Protein AF-A0A484C0P6-F1 (afdb_monomer_lite)

Sequence (91 aa):
MMRERRRDAEAIAIVGTLPYDIKIVIAGNHELTFDQE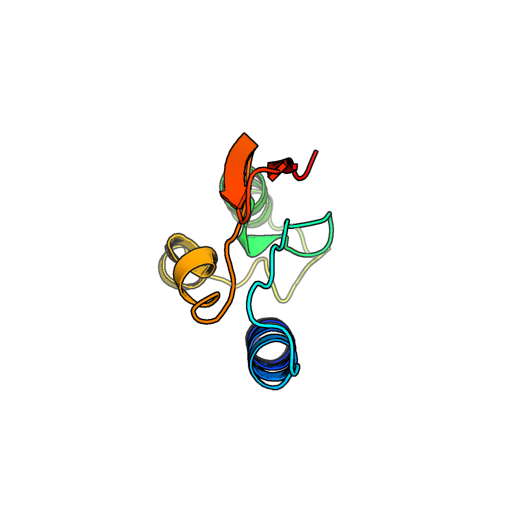FMADLIKQDFYYFPSASKLKPENYENVQSLLTNCIYLQDSEVTVRGFRIYGAPW

InterPro domains:
  IPR029052 Metallo-dependent phosphatase-like [G3DSA:3.60.21.10] (3-91)
  IPR051693 UPF0046 metallophosphoesterase [PTHR12905] (11-91)

Structure (mmCIF, N/CA/C/O backbone):
data_AF-A0A484C0P6-F1
#
_entry.id   AF-A0A484C0P6-F1
#
loop_
_atom_site.group_PDB
_atom_site.id
_atom_site.type_symbol
_atom_site.label_atom_id
_atom_site.label_alt_id
_atom_site.label_comp_id
_atom_site.label_asym_id
_atom_site.label_entity_id
_atom_site.label_seq_id
_atom_site.pdbx_PDB_ins_code
_atom_site.Cartn_x
_atom_site.Cartn_y
_atom_site.Cartn_z
_atom_site.occupancy
_atom_site.B_iso_or_equiv
_atom_site.auth_seq_id
_atom_site.auth_comp_id
_atom_site.auth_asym_id
_atom_site.auth_atom_id
_atom_site.pdbx_PDB_model_num
ATOM 1 N N . MET A 1 1 ? 10.772 -14.412 -12.578 1.00 47.25 1 MET A N 1
ATOM 2 C CA . MET A 1 1 ? 9.452 -14.167 -13.210 1.00 47.25 1 MET A CA 1
ATOM 3 C C . MET A 1 1 ? 8.275 -14.757 -12.425 1.00 47.25 1 MET A C 1
ATOM 5 O O . MET A 1 1 ? 7.478 -13.973 -11.942 1.00 47.25 1 MET A O 1
ATOM 9 N N . MET A 1 2 ? 8.167 -16.079 -12.203 1.00 41.47 2 MET A N 1
ATOM 10 C CA . MET A 1 2 ? 7.135 -16.645 -11.296 1.00 41.47 2 MET A CA 1
ATOM 11 C C . MET A 1 2 ? 7.437 -16.449 -9.796 1.00 41.47 2 MET A C 1
ATOM 13 O O . MET A 1 2 ? 6.548 -16.614 -8.978 1.00 41.47 2 MET A O 1
ATOM 17 N N . ARG A 1 3 ? 8.680 -16.112 -9.418 1.00 49.44 3 ARG A N 1
ATOM 18 C CA . ARG A 1 3 ? 9.120 -16.001 -8.012 1.00 49.44 3 ARG A CA 1
ATOM 19 C C . ARG A 1 3 ? 8.742 -14.680 -7.318 1.00 49.44 3 ARG A C 1
ATOM 21 O O . ARG A 1 3 ? 8.384 -14.738 -6.155 1.00 49.44 3 ARG A O 1
ATOM 28 N N . GLU A 1 4 ? 8.791 -13.528 -8.000 1.00 51.97 4 GLU A N 1
ATOM 29 C CA . GLU A 1 4 ? 8.380 -12.224 -7.427 1.00 51.97 4 GLU A CA 1
ATOM 30 C C . GLU A 1 4 ? 6.873 -12.191 -7.156 1.00 51.97 4 GLU A C 1
ATOM 32 O O . GLU A 1 4 ? 6.471 -12.102 -6.005 1.00 51.97 4 GLU A O 1
ATOM 37 N N . ARG A 1 5 ? 6.047 -12.423 -8.191 1.00 51.72 5 ARG A N 1
ATOM 38 C CA . ARG A 1 5 ? 4.579 -12.474 -8.051 1.00 51.72 5 ARG A CA 1
ATOM 39 C C . ARG A 1 5 ? 4.100 -13.486 -7.009 1.00 51.72 5 ARG A C 1
ATOM 41 O O . ARG A 1 5 ? 3.040 -13.300 -6.427 1.00 51.72 5 ARG A O 1
ATOM 48 N N . ARG A 1 6 ? 4.862 -14.563 -6.782 1.00 56.19 6 ARG A N 1
ATOM 49 C CA . ARG A 1 6 ? 4.549 -15.553 -5.748 1.00 56.19 6 ARG A CA 1
ATOM 50 C C . ARG A 1 6 ? 4.836 -15.026 -4.344 1.00 56.19 6 ARG A C 1
ATOM 52 O O . ARG A 1 6 ? 4.046 -15.314 -3.465 1.00 56.19 6 ARG A O 1
ATOM 59 N N . ARG A 1 7 ? 5.897 -14.235 -4.143 1.00 60.53 7 ARG A N 1
ATOM 60 C CA . ARG A 1 7 ? 6.230 -13.645 -2.834 1.00 60.53 7 ARG A CA 1
ATOM 61 C C . ARG A 1 7 ? 5.241 -12.566 -2.419 1.00 60.53 7 ARG A C 1
ATOM 63 O O . ARG A 1 7 ? 4.784 -12.604 -1.285 1.00 60.53 7 ARG A O 1
ATOM 70 N N . ASP A 1 8 ? 4.859 -11.679 -3.332 1.00 62.16 8 ASP A N 1
ATOM 71 C CA . ASP A 1 8 ? 3.876 -10.631 -3.027 1.00 62.16 8 ASP A CA 1
ATOM 72 C C . ASP A 1 8 ? 2.517 -11.270 -2.706 1.00 62.16 8 ASP A C 1
ATOM 74 O O . ASP A 1 8 ? 1.885 -10.949 -1.703 1.00 62.16 8 ASP A O 1
ATOM 78 N N . ALA A 1 9 ? 2.115 -12.275 -3.495 1.00 63.06 9 ALA A N 1
ATOM 79 C CA . ALA A 1 9 ? 0.916 -13.065 -3.229 1.00 63.06 9 ALA A CA 1
ATOM 80 C C . ALA A 1 9 ? 1.004 -13.876 -1.921 1.00 63.06 9 ALA A C 1
ATOM 82 O O . ALA A 1 9 ? 0.002 -14.009 -1.223 1.00 63.06 9 ALA A O 1
ATOM 83 N N . GLU A 1 10 ? 2.176 -14.407 -1.563 1.00 67.12 10 GLU A N 1
ATOM 84 C CA . GLU A 1 10 ? 2.410 -15.101 -0.289 1.00 67.12 10 GLU A CA 1
ATOM 85 C C . GLU A 1 10 ? 2.335 -14.134 0.897 1.00 67.12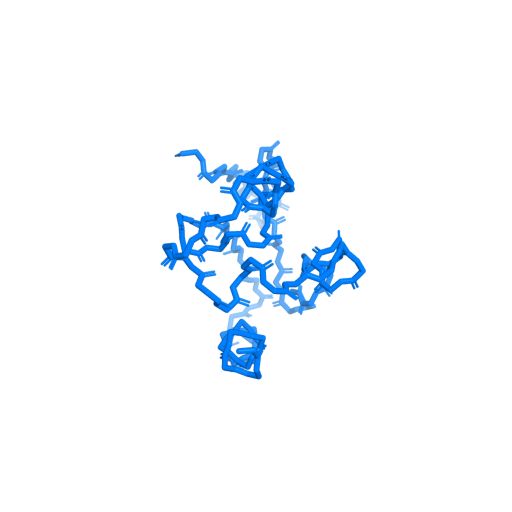 10 GLU A C 1
ATOM 87 O O . GLU A 1 10 ? 1.674 -14.446 1.884 1.00 67.12 10 GLU A O 1
ATOM 92 N N . ALA A 1 11 ? 2.937 -12.946 0.801 1.00 70.19 11 ALA A N 1
ATOM 93 C CA . ALA A 1 11 ? 2.845 -11.910 1.825 1.00 70.19 11 ALA A CA 1
ATOM 94 C C . ALA A 1 11 ? 1.387 -11.465 2.030 1.00 70.19 11 ALA A C 1
ATOM 96 O O . ALA A 1 11 ? 0.903 -11.438 3.161 1.00 70.19 11 ALA A O 1
ATOM 97 N N . ILE A 1 12 ? 0.654 -11.222 0.939 1.00 73.88 12 ILE A N 1
ATOM 98 C CA . ILE A 1 12 ? -0.788 -10.934 0.953 1.00 73.88 12 ILE A CA 1
ATOM 99 C C . ILE A 1 12 ? -1.577 -12.067 1.621 1.00 73.88 12 ILE A C 1
ATOM 101 O O . ILE A 1 12 ? -2.444 -11.813 2.462 1.00 73.88 12 ILE A O 1
ATOM 105 N N . ALA A 1 13 ? -1.280 -13.320 1.269 1.00 72.69 13 ALA A N 1
ATOM 106 C CA . ALA A 1 13 ? -1.946 -14.481 1.846 1.00 72.69 13 ALA A CA 1
ATOM 107 C C . ALA A 1 13 ? -1.678 -14.588 3.354 1.00 72.69 13 ALA A C 1
ATOM 109 O O . ALA A 1 13 ? -2.616 -14.799 4.121 1.00 72.69 13 ALA A O 1
ATOM 110 N N . ILE A 1 14 ? -0.434 -14.372 3.794 1.00 79.56 14 ILE A N 1
ATOM 111 C CA . ILE A 1 14 ? -0.059 -14.369 5.214 1.00 79.56 14 ILE A CA 1
ATOM 112 C C . ILE A 1 14 ? -0.832 -13.282 5.961 1.00 79.56 14 ILE A C 1
ATOM 114 O O . ILE A 1 14 ? -1.470 -13.586 6.968 1.00 79.56 14 ILE A O 1
ATOM 118 N N . VAL A 1 15 ? -0.848 -12.046 5.453 1.00 83.94 15 VAL A N 1
ATOM 119 C CA . VAL A 1 15 ? -1.600 -10.932 6.057 1.00 83.94 15 VAL A CA 1
ATOM 120 C C . VAL A 1 15 ? -3.086 -11.277 6.207 1.00 83.94 15 VAL A C 1
ATOM 122 O O . VAL A 1 15 ? -3.685 -10.980 7.244 1.00 83.94 15 VAL A O 1
ATOM 125 N N . GLY A 1 16 ? -3.669 -11.973 5.226 1.00 84.19 16 GLY A N 1
ATOM 126 C CA . GLY A 1 16 ? -5.046 -12.466 5.288 1.00 84.19 16 GLY A CA 1
ATOM 127 C C . GLY A 1 16 ? -5.318 -13.443 6.439 1.00 84.19 16 GLY A C 1
ATOM 128 O O . GLY A 1 16 ? -6.410 -13.422 7.000 1.00 84.19 16 GLY A O 1
ATOM 129 N N . THR A 1 17 ? -4.333 -14.254 6.838 1.00 88.31 17 THR A N 1
ATOM 130 C CA . THR A 1 17 ? -4.484 -15.250 7.922 1.00 88.31 17 THR A CA 1
ATOM 131 C C . THR A 1 17 ? -4.366 -14.676 9.334 1.00 88.31 17 THR A C 1
ATOM 133 O O . THR A 1 17 ? -4.712 -15.355 10.301 1.00 88.31 17 THR A O 1
ATOM 136 N N . LEU A 1 18 ? -3.881 -13.439 9.484 1.00 92.12 18 LEU A N 1
ATOM 137 C CA . LEU A 1 18 ? -3.654 -12.850 10.803 1.00 92.12 18 LEU A CA 1
ATOM 138 C C . LEU A 1 18 ? -4.983 -12.520 11.511 1.00 92.12 18 LEU A C 1
ATOM 140 O O . LEU A 1 18 ? -5.904 -11.996 10.870 1.00 92.12 18 LEU A O 1
ATOM 144 N N . PRO A 1 19 ? -5.074 -12.723 12.842 1.00 94.75 19 PRO A N 1
ATOM 145 C CA . PRO A 1 19 ? -6.322 -12.615 13.606 1.00 94.75 19 PRO A CA 1
ATOM 146 C C . PRO A 1 19 ? -6.760 -11.166 13.889 1.00 94.75 19 PRO A C 1
ATOM 148 O O . PRO A 1 19 ? -7.619 -10.932 14.733 1.00 94.75 19 PRO A O 1
ATOM 151 N N . TYR A 1 20 ? -6.152 -10.179 13.232 1.00 94.69 20 TYR A N 1
ATOM 152 C CA . TYR A 1 20 ? -6.455 -8.766 13.441 1.00 94.69 20 TYR A CA 1
ATOM 153 C C . TYR A 1 20 ? -7.635 -8.316 12.576 1.00 94.69 20 TYR A C 1
ATOM 155 O O . TYR A 1 20 ? -7.683 -8.619 11.385 1.00 94.69 20 TYR A O 1
ATOM 163 N N . ASP A 1 21 ? -8.550 -7.529 13.138 1.00 91.75 21 ASP A N 1
ATOM 164 C CA . ASP A 1 21 ? -9.700 -6.997 12.390 1.00 91.75 21 ASP A CA 1
ATOM 165 C C . ASP A 1 21 ? -9.279 -6.047 11.264 1.00 91.75 21 ASP A C 1
ATOM 167 O O . ASP A 1 21 ? -9.905 -5.990 10.211 1.00 91.75 21 ASP A O 1
ATOM 171 N N . ILE A 1 22 ? -8.218 -5.275 11.506 1.00 94.81 22 ILE A N 1
ATOM 172 C CA . ILE A 1 22 ? -7.743 -4.221 10.615 1.00 94.81 22 ILE A CA 1
ATOM 173 C C . ILE A 1 22 ? -6.252 -4.431 10.397 1.00 94.81 22 ILE A C 1
ATOM 175 O O . ILE A 1 22 ? -5.481 -4.500 11.354 1.00 94.81 22 ILE A O 1
ATOM 179 N N . LYS A 1 23 ? -5.854 -4.519 9.130 1.00 95.25 23 LYS A N 1
ATOM 180 C CA . LYS A 1 23 ? -4.458 -4.580 8.703 1.00 95.25 23 LYS A CA 1
ATOM 181 C C . LYS A 1 23 ? -4.190 -3.365 7.830 1.00 95.25 23 LYS A C 1
ATOM 183 O O . LYS A 1 23 ? -4.887 -3.181 6.837 1.00 95.25 23 LYS A O 1
ATOM 188 N N . ILE A 1 24 ? -3.224 -2.541 8.213 1.00 95.81 24 ILE A N 1
ATOM 189 C CA . ILE A 1 24 ? -2.786 -1.380 7.435 1.00 95.81 24 ILE A CA 1
ATOM 190 C C . ILE A 1 24 ? -1.383 -1.684 6.934 1.00 95.81 24 ILE A C 1
ATOM 192 O O . ILE A 1 24 ? -0.547 -2.145 7.709 1.00 95.81 24 ILE A O 1
ATOM 196 N N . VAL A 1 25 ? -1.147 -1.465 5.646 1.00 95.06 25 VAL A N 1
ATOM 197 C CA . VAL A 1 25 ? 0.127 -1.756 4.988 1.00 95.06 25 VAL A CA 1
ATOM 198 C C . VAL A 1 25 ? 0.575 -0.560 4.154 1.00 95.06 25 VAL A C 1
ATOM 200 O O . VAL A 1 25 ? -0.250 0.167 3.605 1.00 95.06 25 VAL A O 1
ATOM 203 N N . ILE A 1 26 ? 1.887 -0.383 4.061 1.00 95.44 26 ILE A N 1
ATOM 204 C CA . ILE A 1 26 ? 2.554 0.554 3.156 1.00 95.44 26 ILE A CA 1
ATOM 205 C C . ILE A 1 26 ? 3.590 -0.230 2.352 1.00 95.44 26 ILE A C 1
ATOM 207 O O . ILE A 1 26 ? 4.048 -1.281 2.809 1.00 95.44 26 ILE A O 1
ATOM 211 N N . ALA A 1 27 ? 3.945 0.265 1.171 1.00 93.62 27 ALA A N 1
ATOM 212 C CA . ALA A 1 27 ? 5.067 -0.268 0.411 1.00 93.62 27 ALA A CA 1
ATOM 213 C C . ALA A 1 27 ? 6.396 0.196 1.025 1.00 93.62 27 ALA A C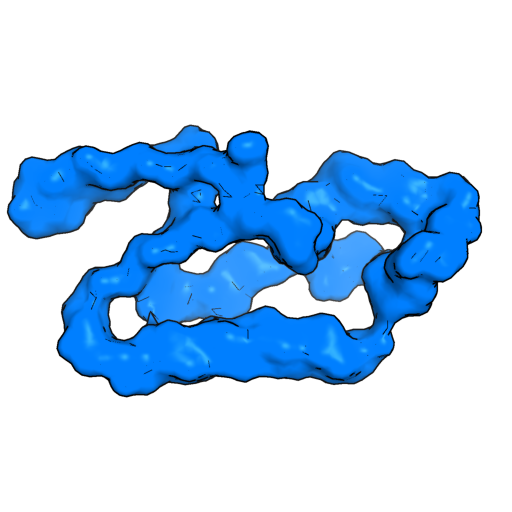 1
ATOM 215 O O . ALA A 1 27 ? 6.452 1.219 1.711 1.00 93.62 27 ALA A O 1
ATOM 216 N N . GLY A 1 28 ? 7.461 -0.555 0.766 1.00 91.19 28 GLY A N 1
ATOM 217 C CA . GLY A 1 28 ? 8.838 -0.140 0.984 1.00 91.19 28 GLY A CA 1
ATOM 218 C C . GLY A 1 28 ? 9.664 -0.240 -0.298 1.00 91.19 28 GLY A C 1
ATOM 219 O O . GLY A 1 28 ? 9.162 -0.478 -1.395 1.00 91.19 28 GLY A O 1
ATOM 220 N N . ASN A 1 29 ? 10.980 -0.110 -0.152 1.00 89.75 29 ASN A N 1
ATOM 221 C CA . ASN A 1 29 ? 11.935 -0.129 -1.264 1.00 89.75 29 ASN A CA 1
ATOM 222 C C . ASN A 1 29 ? 12.004 -1.460 -2.042 1.00 89.75 29 ASN A C 1
ATOM 224 O O . ASN A 1 29 ? 12.603 -1.512 -3.115 1.00 89.75 29 ASN A O 1
ATOM 228 N N . HIS A 1 30 ? 11.455 -2.547 -1.497 1.00 87.56 30 HIS A N 1
ATOM 229 C CA . HIS A 1 30 ? 11.430 -3.852 -2.154 1.00 87.56 30 HIS A CA 1
ATOM 230 C C . HIS A 1 30 ? 10.201 -4.055 -3.049 1.00 87.56 30 HIS A C 1
ATOM 232 O O . HIS A 1 30 ? 10.251 -4.886 -3.959 1.00 87.56 30 HIS A O 1
ATOM 238 N N . GLU A 1 31 ? 9.148 -3.258 -2.874 1.00 90.12 31 GLU A N 1
ATOM 239 C CA . GLU A 1 31 ? 7.915 -3.310 -3.659 1.00 90.12 31 GLU A CA 1
ATOM 240 C C . GLU A 1 31 ? 8.061 -2.518 -4.973 1.00 90.12 31 GLU A C 1
ATOM 242 O O . GLU A 1 31 ? 7.263 -1.644 -5.291 1.00 90.12 31 GLU A O 1
ATOM 247 N N . LEU A 1 32 ? 9.086 -2.838 -5.775 1.00 89.94 32 LEU A N 1
ATOM 248 C CA . LEU A 1 32 ? 9.433 -2.104 -7.007 1.00 89.94 32 LEU A CA 1
ATOM 249 C C . LEU A 1 32 ? 8.246 -1.933 -7.967 1.00 89.94 32 LEU A C 1
ATOM 251 O O . LEU A 1 32 ? 8.110 -0.907 -8.618 1.00 89.94 32 LEU A O 1
ATOM 255 N N . THR A 1 33 ? 7.375 -2.940 -8.053 1.00 89.62 33 THR A N 1
ATOM 256 C CA . THR A 1 33 ? 6.194 -2.949 -8.929 1.00 89.62 33 THR A CA 1
ATOM 257 C C . THR A 1 33 ? 5.107 -1.956 -8.516 1.00 89.62 33 THR A C 1
ATOM 259 O O . THR A 1 33 ? 4.196 -1.715 -9.307 1.00 89.62 33 THR A O 1
ATOM 262 N N . PHE A 1 34 ? 5.185 -1.387 -7.311 1.00 91.12 34 PHE A N 1
ATOM 263 C CA . PHE A 1 34 ? 4.266 -0.363 -6.815 1.00 91.12 34 PHE A CA 1
ATOM 264 C C . PHE A 1 34 ? 4.670 1.044 -7.274 1.00 91.12 34 PHE A C 1
ATOM 266 O O . PHE A 1 34 ? 3.819 1.933 -7.306 1.00 91.12 34 PHE A O 1
ATOM 273 N N . ASP A 1 35 ? 5.929 1.233 -7.680 1.00 90.88 35 ASP A N 1
ATOM 274 C CA . ASP A 1 35 ? 6.436 2.472 -8.263 1.00 90.88 35 ASP A CA 1
ATOM 275 C C . ASP A 1 35 ? 6.423 2.379 -9.798 1.00 90.88 35 ASP A C 1
ATOM 277 O O . ASP A 1 35 ? 7.274 1.751 -10.438 1.00 90.88 35 ASP A O 1
ATOM 281 N N . GLN A 1 36 ? 5.410 2.998 -10.408 1.00 88.75 36 GLN A N 1
ATOM 282 C CA . GLN A 1 36 ? 5.234 2.950 -11.858 1.00 88.75 36 GLN A CA 1
ATOM 283 C C . GLN A 1 36 ? 6.305 3.736 -12.618 1.00 88.75 36 GLN A C 1
ATOM 285 O O . GLN A 1 36 ? 6.657 3.335 -13.731 1.00 88.75 36 GLN A O 1
ATOM 290 N N . GLU A 1 37 ? 6.824 4.821 -12.041 1.00 89.25 37 GLU A N 1
ATOM 291 C CA . GLU A 1 37 ? 7.867 5.631 -12.672 1.00 89.25 37 GLU A CA 1
ATOM 292 C C . GLU A 1 37 ? 9.183 4.858 -12.681 1.00 89.25 37 GLU A C 1
ATOM 294 O O . GLU A 1 37 ? 9.782 4.669 -13.745 1.00 89.25 37 GLU A O 1
ATOM 299 N N . PHE A 1 38 ? 9.564 4.293 -11.531 1.00 89.38 38 PHE A N 1
ATOM 300 C CA . PHE A 1 38 ? 10.746 3.446 -11.425 1.00 89.38 38 PHE A CA 1
ATOM 301 C C . PHE A 1 38 ? 10.679 2.251 -12.381 1.00 89.38 38 PHE A C 1
ATOM 303 O O . PHE A 1 38 ? 11.642 1.976 -13.096 1.00 89.38 38 PHE A O 1
ATOM 310 N N . MET A 1 39 ? 9.539 1.555 -12.455 1.00 88.69 39 MET A N 1
ATOM 311 C CA . MET A 1 39 ? 9.366 0.431 -13.383 1.00 88.69 39 MET A CA 1
ATOM 312 C C . MET A 1 39 ? 9.462 0.859 -14.851 1.00 88.69 39 MET A C 1
ATOM 314 O O . MET A 1 39 ? 10.080 0.156 -15.655 1.00 88.69 39 MET A O 1
ATOM 318 N N . ALA A 1 40 ? 8.881 2.006 -15.214 1.00 87.62 40 ALA A N 1
ATOM 319 C CA . ALA A 1 40 ? 8.956 2.528 -16.575 1.00 87.62 40 ALA A CA 1
ATOM 320 C C . ALA A 1 40 ? 10.401 2.850 -16.984 1.00 87.62 40 ALA A C 1
ATOM 322 O O . ALA A 1 40 ? 10.784 2.594 -18.128 1.00 87.62 40 ALA A O 1
ATOM 323 N N . ASP A 1 41 ? 11.209 3.370 -16.065 1.00 87.25 41 ASP A N 1
ATOM 324 C CA . ASP A 1 41 ? 12.613 3.685 -16.324 1.00 87.25 41 ASP A CA 1
ATOM 325 C C . ASP A 1 41 ? 13.509 2.442 -16.301 1.00 87.25 41 ASP A C 1
ATOM 327 O O . ASP A 1 41 ? 14.363 2.285 -17.181 1.00 87.25 41 ASP A O 1
ATOM 331 N N . LEU A 1 42 ? 13.251 1.503 -15.387 1.00 84.62 42 LEU A N 1
ATOM 332 C CA . LEU A 1 42 ? 13.941 0.215 -15.306 1.00 84.62 42 LEU A CA 1
ATOM 333 C C . LEU A 1 42 ? 13.832 -0.575 -16.620 1.00 84.62 42 LEU A C 1
ATOM 335 O O . LEU A 1 42 ? 14.813 -1.174 -17.066 1.00 84.62 42 LEU A O 1
ATOM 339 N N . ILE A 1 43 ? 12.651 -0.567 -17.249 1.00 81.50 43 ILE A N 1
ATOM 340 C CA . ILE A 1 43 ? 12.392 -1.271 -18.514 1.00 81.50 43 ILE A CA 1
ATOM 341 C C . ILE A 1 43 ? 13.094 -0.582 -19.697 1.00 81.50 43 ILE A C 1
ATOM 343 O O . ILE A 1 43 ? 13.595 -1.265 -20.587 1.00 81.50 43 ILE A O 1
ATOM 347 N N . LYS A 1 44 ? 13.160 0.756 -19.724 1.00 79.94 44 LYS A N 1
ATOM 348 C CA . LYS A 1 44 ? 13.779 1.510 -20.834 1.00 79.94 44 LYS A CA 1
ATOM 349 C C . LYS A 1 44 ? 15.297 1.384 -20.883 1.00 79.94 44 LYS A C 1
ATOM 351 O O . LYS A 1 44 ? 15.874 1.464 -21.963 1.00 79.94 44 LYS A O 1
ATOM 356 N N . GLN A 1 45 ? 15.947 1.268 -19.730 1.00 72.25 45 GLN A N 1
ATOM 357 C CA . GLN A 1 45 ? 17.402 1.381 -19.637 1.00 72.25 45 GLN A CA 1
ATOM 358 C C . GLN A 1 45 ? 18.140 0.029 -19.738 1.00 72.25 45 GLN A C 1
ATOM 360 O O . GLN A 1 45 ? 19.344 -0.013 -19.500 1.00 72.25 45 GLN A O 1
ATOM 365 N N . ASP A 1 46 ? 17.452 -1.073 -20.076 1.00 62.78 46 ASP A N 1
ATOM 366 C CA . ASP A 1 46 ? 18.033 -2.431 -20.121 1.00 62.78 46 ASP A CA 1
ATOM 367 C C . ASP A 1 46 ? 18.778 -2.797 -18.814 1.00 62.78 46 ASP A C 1
ATOM 369 O O . ASP A 1 46 ? 19.811 -3.474 -18.797 1.00 62.78 46 ASP A O 1
ATOM 373 N N . PHE A 1 47 ? 18.258 -2.332 -17.670 1.00 62.75 47 PHE A N 1
ATOM 374 C CA . PHE A 1 47 ? 18.884 -2.547 -16.368 1.00 62.75 47 PHE A CA 1
ATOM 375 C C . PHE A 1 47 ? 18.823 -4.034 -15.984 1.00 62.75 47 PHE A C 1
ATOM 377 O O . PHE A 1 47 ? 17.835 -4.545 -15.452 1.00 62.75 47 PHE A O 1
ATOM 384 N N . TYR A 1 48 ? 19.941 -4.736 -16.184 1.00 64.69 48 TYR A N 1
ATOM 385 C CA . TYR A 1 48 ? 20.162 -6.112 -15.720 1.00 64.69 48 TYR A CA 1
ATOM 386 C C . TYR A 1 48 ? 20.265 -6.240 -14.190 1.00 64.69 48 TYR A C 1
ATOM 388 O O . TYR A 1 48 ? 20.429 -7.352 -13.690 1.00 64.69 48 TYR A O 1
ATOM 396 N N . TYR A 1 49 ? 20.148 -5.141 -13.436 1.00 71.19 49 TYR A N 1
ATOM 397 C CA . TYR A 1 49 ? 20.168 -5.148 -11.969 1.00 71.19 49 TYR A CA 1
ATOM 398 C C . TYR A 1 49 ? 19.017 -5.967 -11.375 1.00 71.19 49 TYR A C 1
ATOM 400 O O . TYR A 1 49 ? 19.222 -6.725 -10.429 1.00 71.19 49 TYR A O 1
ATOM 408 N N . PHE A 1 50 ? 17.825 -5.880 -11.974 1.00 80.69 50 PHE A N 1
ATOM 409 C CA . PHE A 1 50 ? 16.646 -6.633 -11.546 1.00 80.69 50 PHE A CA 1
ATOM 410 C C . PHE A 1 50 ? 16.065 -7.437 -12.715 1.00 80.69 50 PHE A C 1
ATOM 412 O O . PHE A 1 50 ? 14.991 -7.115 -13.223 1.00 80.69 50 PHE A O 1
ATOM 419 N N . PRO A 1 51 ? 16.728 -8.530 -13.139 1.00 82.00 51 PRO A N 1
ATOM 420 C CA . PRO A 1 51 ? 16.391 -9.244 -14.372 1.00 82.00 51 PRO A CA 1
ATOM 421 C C . PRO A 1 51 ? 15.012 -9.921 -14.339 1.00 82.00 51 PRO A C 1
ATOM 423 O O . PRO A 1 51 ? 14.513 -10.363 -15.373 1.00 82.00 51 PRO A O 1
ATOM 426 N N . SER A 1 52 ? 14.396 -10.059 -13.160 1.00 83.62 52 SER A N 1
ATOM 427 C CA . SER A 1 52 ? 13.013 -10.529 -13.029 1.00 83.62 52 SER A CA 1
ATOM 428 C C . SER A 1 52 ? 11.983 -9.412 -13.189 1.00 83.62 52 SER A C 1
ATOM 430 O O . SER A 1 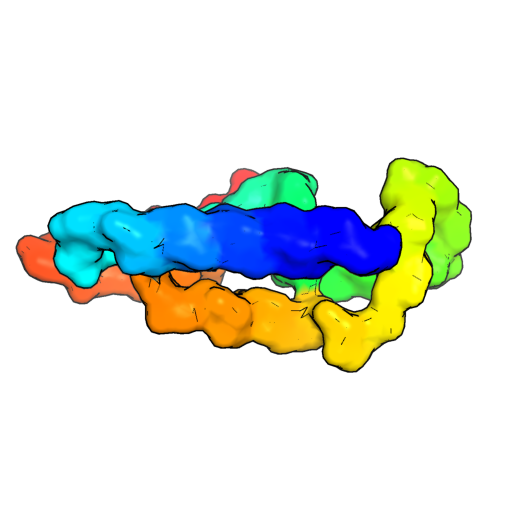52 ? 10.914 -9.695 -13.726 1.00 83.62 52 SER A O 1
ATOM 432 N N . ALA A 1 53 ? 12.292 -8.194 -12.735 1.00 82.62 53 ALA A N 1
ATOM 433 C CA . ALA A 1 53 ? 11.397 -7.042 -12.802 1.00 82.62 53 ALA A CA 1
ATOM 434 C C . ALA A 1 53 ? 11.453 -6.371 -14.182 1.00 82.62 53 ALA A C 1
ATOM 436 O O . ALA A 1 53 ? 10.409 -6.083 -14.755 1.00 82.62 53 ALA A O 1
ATOM 437 N N . SER A 1 54 ? 12.642 -6.247 -14.782 1.00 81.25 54 SER A N 1
ATOM 438 C CA . SER A 1 54 ? 12.823 -5.647 -16.116 1.00 81.25 54 SER A CA 1
ATOM 439 C C . SER A 1 54 ? 12.148 -6.422 -17.257 1.00 81.25 54 SER A C 1
ATOM 441 O O . SER A 1 54 ? 11.928 -5.881 -18.333 1.00 81.25 54 SER A O 1
ATOM 443 N N . LYS A 1 55 ? 11.779 -7.691 -17.028 1.00 83.56 55 LYS A N 1
ATOM 444 C CA . LYS A 1 55 ? 11.033 -8.531 -17.986 1.00 83.56 55 LYS A CA 1
ATOM 445 C C . LYS A 1 55 ? 9.514 -8.381 -17.890 1.00 83.56 55 LYS A C 1
ATOM 447 O O . LYS A 1 55 ? 8.799 -9.034 -18.652 1.00 83.56 55 LYS A O 1
ATOM 452 N N . LEU A 1 56 ? 9.007 -7.620 -16.921 1.00 84.25 56 LEU A N 1
ATOM 453 C CA . LEU A 1 56 ? 7.573 -7.414 -16.755 1.00 84.25 56 LEU A CA 1
ATOM 454 C C . LEU A 1 56 ? 7.055 -6.451 -17.823 1.00 84.25 56 LEU A C 1
ATOM 456 O O . LEU A 1 56 ? 7.682 -5.445 -18.134 1.00 84.25 56 LEU A O 1
ATOM 460 N N . LYS A 1 57 ? 5.880 -6.760 -18.366 1.00 85.62 57 LYS A N 1
ATOM 461 C CA . LYS A 1 57 ? 5.114 -5.816 -19.181 1.00 85.62 57 LYS A CA 1
ATOM 462 C C . LYS A 1 57 ? 4.267 -4.917 -18.267 1.00 85.62 57 LYS A C 1
ATOM 464 O O . LYS A 1 57 ? 3.908 -5.381 -17.184 1.00 85.62 57 LYS A O 1
ATOM 469 N N . PRO A 1 58 ? 3.874 -3.703 -18.698 1.00 84.88 58 PRO A N 1
ATOM 470 C CA . PRO A 1 58 ? 2.997 -2.808 -17.927 1.00 84.88 58 PRO A CA 1
ATOM 471 C C . PRO A 1 58 ? 1.739 -3.489 -17.367 1.00 84.88 58 PRO A C 1
ATOM 473 O O . PRO A 1 58 ? 1.468 -3.425 -16.170 1.00 84.88 58 PRO A O 1
ATOM 476 N N . GLU A 1 59 ? 1.067 -4.289 -18.198 1.00 86.06 59 GLU A N 1
ATOM 477 C CA . GLU A 1 59 ? -0.093 -5.129 -17.845 1.00 86.06 59 GLU A CA 1
ATOM 478 C C . GLU A 1 59 ? 0.157 -6.121 -16.686 1.00 86.06 59 GLU A C 1
ATOM 480 O O . GLU A 1 59 ? -0.771 -6.713 -16.143 1.00 86.06 59 GLU A O 1
ATOM 485 N N . ASN A 1 60 ? 1.415 -6.374 -16.310 1.00 84.81 60 ASN A N 1
ATOM 486 C CA . ASN A 1 60 ? 1.757 -7.258 -15.199 1.00 84.81 60 ASN A CA 1
ATOM 487 C C . ASN A 1 60 ? 1.840 -6.552 -13.842 1.00 84.81 60 ASN A C 1
ATOM 489 O O . ASN A 1 60 ? 1.832 -7.267 -12.839 1.00 84.81 60 ASN A O 1
ATOM 493 N N . TYR A 1 61 ? 1.954 -5.220 -13.800 1.00 85.12 61 TYR A N 1
ATOM 494 C CA . TYR A 1 61 ? 2.159 -4.468 -12.555 1.00 85.12 61 TYR A CA 1
ATOM 495 C C . TYR A 1 61 ? 1.275 -3.220 -12.400 1.00 85.12 61 TYR A C 1
ATOM 497 O O . TYR A 1 61 ? 1.201 -2.691 -11.297 1.00 85.12 61 TYR A O 1
ATOM 505 N N . GLU A 1 62 ? 0.541 -2.793 -13.434 1.00 85.62 62 GLU A N 1
ATOM 506 C CA . GLU A 1 62 ? -0.338 -1.608 -13.385 1.00 85.62 62 GLU A CA 1
ATOM 507 C C . GLU A 1 62 ? -1.336 -1.604 -12.211 1.00 85.62 62 GLU A C 1
ATOM 509 O O . GLU A 1 62 ? -1.631 -0.549 -11.661 1.00 85.62 62 GLU A O 1
ATOM 514 N N . ASN A 1 63 ? -1.808 -2.784 -11.794 1.00 84.12 63 ASN A N 1
ATOM 515 C CA . ASN A 1 63 ? -2.836 -2.963 -10.768 1.00 84.12 63 ASN A CA 1
ATOM 516 C C . ASN A 1 63 ? -2.348 -3.810 -9.581 1.00 84.12 63 ASN A C 1
ATOM 518 O O . ASN A 1 63 ? -3.147 -4.444 -8.901 1.00 84.12 63 ASN A O 1
ATOM 522 N N . VAL A 1 64 ? -1.039 -3.862 -9.306 1.00 86.31 64 VAL A N 1
ATOM 523 C CA . VAL A 1 64 ? -0.495 -4.730 -8.240 1.00 86.31 64 VAL A CA 1
ATOM 524 C C . VAL A 1 64 ? -1.106 -4.442 -6.859 1.00 86.31 64 VAL A C 1
ATOM 526 O O . VAL A 1 64 ? -1.346 -5.368 -6.086 1.00 86.31 64 VAL A O 1
ATOM 529 N N . GLN A 1 65 ? -1.461 -3.183 -6.583 1.00 87.69 65 GLN A N 1
ATOM 530 C CA . GLN A 1 65 ? -2.121 -2.774 -5.338 1.00 87.69 65 GLN A CA 1
ATOM 531 C C . GLN A 1 65 ? -3.481 -3.460 -5.141 1.00 87.69 65 GLN A C 1
ATOM 533 O O . GLN A 1 65 ? -3.872 -3.727 -4.008 1.00 87.69 65 GLN A O 1
ATOM 538 N N . SER A 1 66 ? -4.188 -3.825 -6.219 1.00 86.69 66 SER A N 1
ATOM 539 C CA . SER A 1 66 ? -5.486 -4.505 -6.121 1.00 86.69 66 SER A CA 1
ATOM 540 C C . SER A 1 66 ? -5.374 -5.931 -5.578 1.00 86.69 66 SER A C 1
ATOM 542 O O . SER A 1 66 ? -6.386 -6.535 -5.226 1.00 86.69 66 SER A O 1
ATOM 544 N N . LEU A 1 67 ? -4.163 -6.496 -5.526 1.00 85.62 67 LEU A N 1
ATOM 545 C CA . LEU A 1 67 ? -3.918 -7.806 -4.929 1.00 85.62 67 LEU A CA 1
ATOM 546 C C . LEU A 1 67 ? -4.012 -7.757 -3.394 1.00 85.62 67 LEU A C 1
ATOM 548 O O . LEU A 1 67 ? -4.243 -8.790 -2.771 1.00 85.62 67 LEU A O 1
ATOM 552 N N . LEU A 1 68 ? -3.892 -6.578 -2.775 1.00 88.00 68 LEU A N 1
ATOM 553 C CA . LEU A 1 68 ? -3.970 -6.363 -1.326 1.00 88.00 68 LEU A CA 1
ATOM 554 C C . LEU A 1 68 ? -5.429 -6.385 -0.821 1.00 88.00 68 LEU A C 1
ATOM 556 O O . LEU A 1 68 ? -5.932 -5.417 -0.263 1.00 88.00 68 LEU A O 1
ATOM 560 N N . THR A 1 69 ? -6.140 -7.501 -1.010 1.00 86.75 69 THR A N 1
ATOM 561 C CA . THR A 1 69 ? -7.595 -7.584 -0.760 1.00 86.75 69 THR A CA 1
ATOM 562 C C . THR A 1 69 ? -7.996 -7.669 0.717 1.00 86.75 69 THR A C 1
ATOM 564 O O . THR A 1 69 ? -9.165 -7.492 1.040 1.00 86.75 69 THR A O 1
ATOM 567 N N . ASN A 1 70 ? -7.059 -7.990 1.616 1.00 89.88 70 ASN A N 1
ATOM 568 C CA . ASN A 1 70 ? -7.320 -8.230 3.045 1.00 89.88 70 ASN A CA 1
ATOM 569 C C . ASN A 1 70 ? -6.649 -7.195 3.963 1.00 89.88 70 ASN A C 1
ATOM 571 O O . ASN A 1 70 ? -6.429 -7.456 5.147 1.00 89.88 70 ASN A O 1
ATOM 575 N N . CYS A 1 71 ? -6.293 -6.033 3.427 1.00 93.19 71 CYS A N 1
ATOM 576 C CA . CYS A 1 71 ? -5.697 -4.936 4.175 1.00 93.19 71 CYS A CA 1
ATOM 577 C C . CYS A 1 71 ? -6.067 -3.589 3.544 1.00 93.19 71 CYS A C 1
ATOM 579 O O . CYS A 1 71 ? -6.593 -3.515 2.439 1.00 93.19 71 CYS A O 1
ATOM 581 N N . ILE A 1 72 ? -5.809 -2.516 4.283 1.00 95.00 72 ILE A N 1
ATOM 582 C CA . ILE A 1 72 ? -5.895 -1.143 3.804 1.00 95.00 72 ILE A CA 1
ATOM 583 C C . ILE A 1 72 ? -4.480 -0.742 3.402 1.00 95.00 72 ILE A C 1
ATOM 585 O O . ILE A 1 72 ? -3.599 -0.638 4.257 1.00 95.00 72 ILE A O 1
ATOM 589 N N . TYR A 1 73 ? -4.261 -0.555 2.106 1.00 95.06 73 TYR A N 1
ATOM 590 C CA . TYR A 1 73 ? -3.008 -0.024 1.585 1.00 95.06 73 TYR A CA 1
ATOM 591 C C . TYR A 1 73 ? -3.018 1.503 1.655 1.00 95.06 73 TYR A C 1
ATOM 593 O O . TYR A 1 73 ? -3.987 2.126 1.218 1.00 95.06 73 TYR A O 1
ATOM 601 N N . LEU A 1 74 ? -1.958 2.090 2.212 1.00 97.06 74 LEU A N 1
ATOM 602 C CA . LEU A 1 74 ? -1.743 3.534 2.235 1.00 97.06 74 LEU A CA 1
ATOM 603 C C . LEU A 1 74 ? -0.505 3.890 1.414 1.00 97.06 74 LEU A C 1
ATOM 605 O O . LEU A 1 74 ? 0.569 3.317 1.589 1.00 97.06 74 LEU A O 1
ATOM 609 N N . GLN A 1 75 ? -0.672 4.882 0.554 1.00 95.75 75 GLN A N 1
ATOM 610 C CA . GLN A 1 75 ? 0.385 5.538 -0.202 1.00 95.75 75 GLN A CA 1
ATOM 611 C C . GLN A 1 75 ? -0.003 7.004 -0.321 1.00 95.75 75 GLN A C 1
ATOM 613 O O . GLN A 1 75 ? -1.029 7.318 -0.926 1.00 95.75 75 GLN A O 1
ATOM 618 N N . ASP A 1 76 ? 0.746 7.865 0.362 1.00 97.00 76 ASP A N 1
ATOM 619 C CA . ASP A 1 76 ? 0.473 9.300 0.500 1.00 97.00 76 ASP A CA 1
ATOM 620 C C . ASP A 1 76 ? -0.976 9.619 0.848 1.00 97.00 76 ASP A C 1
ATOM 622 O O . ASP A 1 76 ? -1.623 10.518 0.309 1.00 97.00 76 ASP A O 1
ATOM 626 N N . SER A 1 77 ? -1.510 8.804 1.748 1.00 98.00 77 SER A N 1
ATOM 627 C CA . SER A 1 77 ? -2.911 8.819 2.128 1.00 98.00 77 SER A CA 1
ATOM 628 C C . SER A 1 77 ? -3.071 8.445 3.591 1.00 98.00 77 SER A C 1
ATOM 630 O O . SER A 1 77 ? -2.183 7.879 4.236 1.00 98.00 77 SER A O 1
ATOM 632 N N . GLU A 1 78 ? -4.237 8.791 4.127 1.00 98.25 78 GLU A N 1
ATOM 633 C CA . GLU A 1 78 ? -4.627 8.454 5.486 1.00 98.25 78 GLU A CA 1
ATOM 634 C C . GLU A 1 78 ? -5.906 7.627 5.527 1.00 98.25 78 GLU A C 1
ATOM 636 O O . GLU A 1 78 ? -6.749 7.678 4.631 1.00 98.25 78 GLU A O 1
ATOM 641 N N . VAL A 1 79 ? -6.073 6.910 6.633 1.00 98.25 79 VAL A N 1
ATOM 642 C CA . VAL A 1 79 ? -7.323 6.260 7.001 1.00 98.25 79 VAL A CA 1
ATOM 643 C C . VAL A 1 79 ? -7.661 6.567 8.453 1.00 98.25 79 VAL A C 1
ATOM 645 O O . VAL A 1 79 ? -6.785 6.653 9.315 1.00 98.25 79 VAL A O 1
ATOM 648 N N . THR A 1 80 ? -8.955 6.717 8.737 1.00 98.31 80 THR A N 1
ATOM 649 C CA . THR A 1 80 ? -9.455 6.768 10.112 1.00 98.31 80 THR A CA 1
ATOM 650 C C . THR A 1 80 ? -10.043 5.417 10.488 1.00 98.31 80 THR A C 1
ATOM 652 O O . THR A 1 80 ? -11.035 4.987 9.903 1.00 98.31 80 THR A O 1
ATOM 655 N N . VAL A 1 81 ? -9.462 4.755 11.486 1.00 96.75 81 VAL A N 1
ATOM 656 C CA . VAL A 1 81 ? -9.929 3.455 11.987 1.00 96.75 81 VAL A CA 1
ATOM 657 C C . VAL A 1 81 ? -10.044 3.481 13.502 1.00 96.75 81 VAL A C 1
ATOM 659 O O . VAL A 1 81 ? -9.123 3.896 14.197 1.00 96.75 81 VAL A O 1
ATOM 662 N N . ARG A 1 82 ? -11.195 3.055 14.037 1.00 96.06 82 ARG A N 1
ATOM 663 C CA . ARG A 1 82 ? -11.464 3.029 15.491 1.00 96.06 82 ARG A CA 1
ATOM 664 C C . ARG A 1 82 ? -11.114 4.355 16.212 1.00 96.06 82 ARG A C 1
ATOM 666 O O . ARG A 1 82 ? -10.686 4.335 17.358 1.00 96.06 82 ARG A O 1
ATOM 673 N N . GLY A 1 83 ? -11.292 5.497 15.538 1.00 97.12 83 GLY A N 1
ATOM 674 C CA . GLY A 1 83 ? -10.991 6.837 16.070 1.00 97.12 83 GLY A CA 1
ATOM 675 C C . GLY A 1 83 ? -9.538 7.308 15.907 1.00 97.12 83 GLY A C 1
ATOM 676 O O . GLY A 1 83 ? -9.244 8.458 16.222 1.00 97.12 83 GLY A O 1
ATOM 677 N N . PHE A 1 84 ? -8.643 6.471 15.380 1.00 97.81 84 PHE A N 1
ATOM 678 C CA . PHE A 1 84 ? -7.253 6.827 15.096 1.00 97.81 84 PHE A CA 1
ATOM 679 C C . PHE A 1 84 ? -7.097 7.250 13.639 1.00 97.81 84 PHE A C 1
ATOM 681 O O . PHE A 1 84 ? -7.521 6.523 12.742 1.00 97.81 84 PHE A O 1
ATOM 688 N N . ARG A 1 85 ? -6.460 8.402 13.408 1.00 98.44 85 ARG A N 1
ATOM 689 C CA . ARG A 1 85 ? -6.012 8.832 12.077 1.00 98.44 85 ARG A CA 1
ATOM 690 C C . ARG A 1 85 ? -4.605 8.303 11.837 1.00 98.44 85 ARG A C 1
ATOM 692 O O . ARG A 1 85 ? -3.707 8.585 12.627 1.00 98.44 85 ARG A O 1
ATOM 699 N N . ILE A 1 86 ? -4.435 7.527 10.774 1.00 98.56 86 ILE A N 1
ATOM 700 C CA . ILE A 1 86 ? -3.179 6.862 10.427 1.00 98.56 86 ILE A CA 1
ATOM 701 C C . ILE A 1 86 ? -2.813 7.281 9.008 1.00 98.56 86 ILE A C 1
ATOM 703 O O . ILE A 1 86 ? -3.600 7.048 8.095 1.00 98.56 86 ILE A O 1
ATOM 707 N N . TYR A 1 87 ? -1.642 7.893 8.838 1.00 98.44 87 TYR A N 1
ATOM 708 C CA . TYR A 1 87 ? -1.077 8.281 7.542 1.00 98.44 87 TYR A CA 1
ATOM 709 C C . TYR A 1 87 ? 0.083 7.349 7.182 1.00 98.44 87 TYR A C 1
ATOM 711 O O . TYR A 1 87 ? 0.869 6.989 8.061 1.00 98.44 87 TYR A O 1
ATOM 719 N N . GLY A 1 88 ? 0.193 6.974 5.908 1.00 97.88 88 GLY A N 1
ATOM 720 C CA . GLY A 1 88 ? 1.266 6.122 5.400 1.00 97.88 88 GLY A CA 1
ATOM 721 C C . GLY A 1 88 ? 1.827 6.635 4.077 1.00 97.88 88 GLY A C 1
ATOM 722 O O . GLY A 1 88 ? 1.067 7.027 3.194 1.00 97.88 88 GLY A O 1
ATOM 723 N N . ALA A 1 89 ? 3.154 6.614 3.943 1.00 96.81 89 ALA A N 1
ATOM 724 C CA . ALA A 1 89 ? 3.864 6.976 2.720 1.00 96.81 89 ALA A CA 1
ATOM 725 C C . ALA A 1 89 ? 5.126 6.10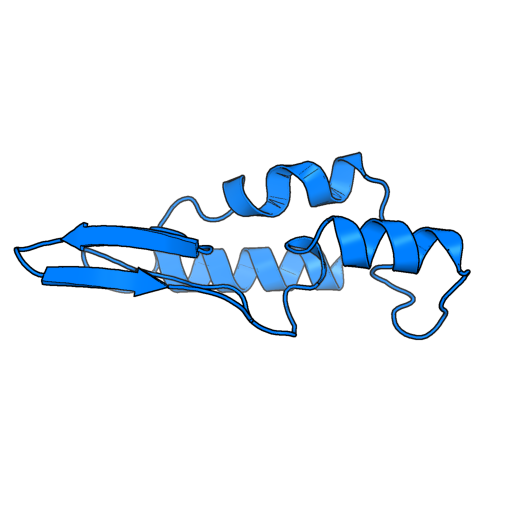3 2.541 1.00 96.81 89 ALA A C 1
ATOM 727 O O . ALA A 1 89 ? 5.746 5.768 3.553 1.00 96.81 89 ALA A O 1
ATOM 728 N N . PRO A 1 90 ? 5.490 5.725 1.299 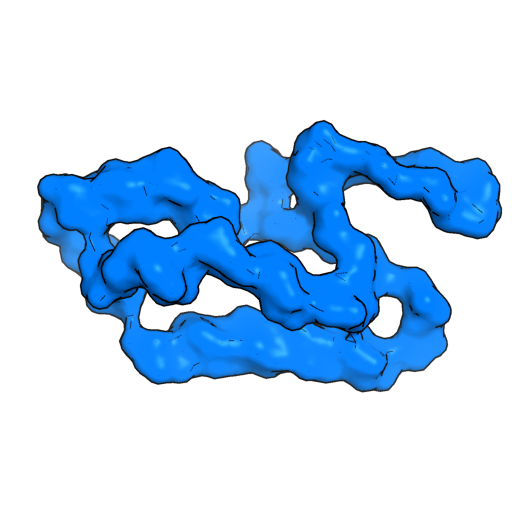1.00 93.56 90 PRO A N 1
ATOM 729 C CA . PRO A 1 90 ? 6.563 4.763 1.018 1.00 93.56 90 PRO A CA 1
ATOM 730 C C . PRO A 1 90 ? 7.936 5.386 0.685 1.00 93.56 90 PRO A C 1
ATOM 732 O O . PRO A 1 90 ? 8.817 4.658 0.227 1.00 93.56 90 PRO A O 1
ATOM 735 N N . TRP A 1 91 ? 8.107 6.704 0.855 1.00 86.12 91 TRP A N 1
ATOM 736 C CA . TRP A 1 91 ? 9.329 7.438 0.477 1.00 86.12 91 TRP A CA 1
ATOM 737 C C . TRP A 1 91 ? 10.548 7.119 1.349 1.00 86.12 91 TRP A C 1
ATOM 739 O O . TRP A 1 91 ? 10.387 7.026 2.590 1.00 86.12 91 TRP A O 1
#

Foldseek 3Di:
DVVVVVVLLVVLVVLQPDPDPAAEDEDEPVPQLQDPVSLVVLLVPVPPVCVPSNPDDCVRRVPSVVSNPRHHYAAQDWDQDPNDIDHDHHD

pLDDT: mean 84.47, std 13.25, range [41.47, 98.56]

Radius of gyration: 14.69 Å; chains: 1; bounding box: 32×26×37 Å

Organism: Perca flavescens (NCBI:txid8167)

Secondary structure (DSSP, 8-state):
-HHHHHHHHHHHHHHHHSS-S--EE---TT-GGG-HHHHHHHHHTT-TTSTTTTT--GGGTTTGGGG-TTSEE-SSEEEEETTEEEEE---